Protein AF-A0A7J2IF44-F1 (afdb_monomer_lite)

Sequence (71 aa):
MFELITGGRVYPTGYICPGGVRRDLPESAKERIPKVLDKIEKMIDFVRAENPANIARLKGIGVLKLDDAIR

Secondary structure (DSSP, 8-state):
-HHHHHS-SS--TTTEETTEESSPPPTTHHHHHHHHHHHHHHHHHHHHS--HHHHHHHTTSS---HHHHH-

Radius of gyration: 19.54 Å; chains: 1; bounding box: 38×32×39 Å

Structure (mmCIF, N/CA/C/O backbone):
data_AF-A0A7J2IF44-F1
#
_entry.id   AF-A0A7J2IF44-F1
#
loop_
_atom_site.group_PDB
_atom_site.id
_atom_site.type_symbol
_atom_site.label_atom_id
_atom_site.label_alt_id
_atom_site.label_comp_id
_atom_site.label_asym_id
_atom_site.label_entity_id
_atom_site.label_seq_id
_atom_site.pdbx_PDB_ins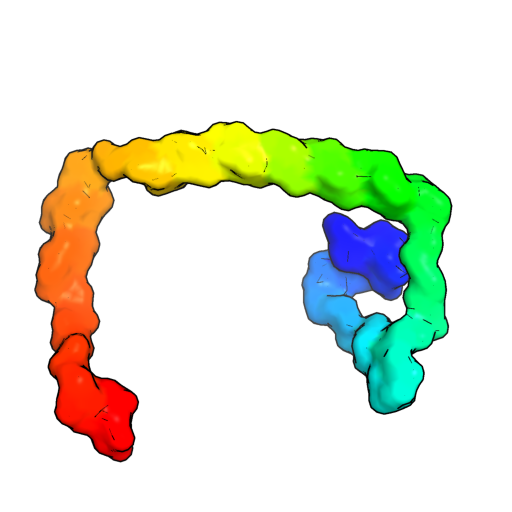_code
_atom_site.Cartn_x
_atom_site.Cartn_y
_atom_site.Cartn_z
_atom_site.occupancy
_atom_site.B_iso_or_equiv
_atom_site.auth_seq_id
_atom_site.auth_comp_id
_atom_site.auth_asym_id
_atom_site.auth_atom_id
_atom_site.pdbx_PDB_model_num
ATOM 1 N N . MET A 1 1 ? 4.689 4.432 -9.435 1.00 88.94 1 MET A N 1
ATOM 2 C CA . MET A 1 1 ? 5.486 3.203 -9.661 1.00 88.94 1 MET A CA 1
ATOM 3 C C . MET A 1 1 ? 4.875 2.336 -10.753 1.00 88.94 1 MET A C 1
ATOM 5 O O . MET A 1 1 ? 5.606 1.976 -11.658 1.00 88.94 1 MET A O 1
ATOM 9 N N . PHE A 1 2 ? 3.566 2.056 -10.741 1.00 91.75 2 PHE A N 1
ATOM 10 C CA . PHE A 1 2 ? 2.941 1.225 -11.784 1.00 91.75 2 PHE A CA 1
ATOM 11 C C . PHE A 1 2 ? 3.129 1.743 -13.211 1.00 91.75 2 PHE A C 1
ATOM 13 O O . PHE A 1 2 ? 3.504 0.963 -14.079 1.00 91.75 2 PHE A O 1
ATOM 20 N N . GLU A 1 3 ? 2.989 3.048 -13.440 1.00 92.88 3 GLU A N 1
ATOM 21 C CA . GLU A 1 3 ? 3.214 3.650 -14.763 1.00 92.88 3 GLU A CA 1
ATOM 22 C C . GLU A 1 3 ? 4.646 3.430 -15.267 1.00 92.88 3 GLU A C 1
ATOM 24 O O . GLU A 1 3 ? 4.846 3.079 -16.421 1.00 92.88 3 GLU A O 1
ATOM 29 N N . LEU A 1 4 ? 5.639 3.538 -14.379 1.00 92.44 4 LEU A N 1
ATOM 30 C CA . LEU A 1 4 ? 7.046 3.297 -14.713 1.00 92.44 4 LEU A CA 1
ATOM 31 C C . LEU A 1 4 ? 7.287 1.861 -15.202 1.00 92.44 4 LEU A C 1
ATOM 33 O O . LEU A 1 4 ? 8.133 1.637 -16.055 1.00 92.44 4 LEU A O 1
ATOM 37 N N . ILE A 1 5 ? 6.565 0.897 -14.634 1.00 92.19 5 ILE A N 1
ATOM 38 C CA . ILE A 1 5 ? 6.777 -0.537 -14.867 1.00 92.19 5 ILE A CA 1
ATOM 39 C C . ILE A 1 5 ? 5.904 -1.049 -16.021 1.00 92.19 5 ILE A C 1
ATOM 41 O O . ILE A 1 5 ? 6.307 -1.923 -16.786 1.00 92.19 5 ILE A O 1
ATOM 45 N N . THR A 1 6 ? 4.689 -0.516 -16.149 1.00 92.06 6 THR A N 1
ATOM 46 C CA . THR A 1 6 ? 3.635 -1.081 -17.005 1.00 92.06 6 THR A CA 1
ATOM 47 C C . THR A 1 6 ? 3.116 -0.116 -18.067 1.00 92.06 6 THR A C 1
ATOM 49 O O . THR A 1 6 ? 2.424 -0.552 -18.982 1.00 92.06 6 THR A O 1
ATOM 52 N N . GLY A 1 7 ? 3.418 1.181 -17.956 1.00 90.88 7 GLY A N 1
ATOM 53 C CA . GLY A 1 7 ? 2.799 2.260 -18.736 1.00 90.88 7 GLY A CA 1
ATOM 54 C C . GLY A 1 7 ? 1.418 2.688 -18.221 1.00 90.88 7 GLY A C 1
ATOM 55 O O . GLY A 1 7 ? 0.969 3.791 -18.514 1.00 90.88 7 GLY A O 1
ATOM 56 N N . GLY A 1 8 ? 0.751 1.858 -17.410 1.00 90.81 8 GLY A N 1
ATOM 57 C CA . GLY A 1 8 ? -0.549 2.155 -16.808 1.00 90.81 8 GLY A CA 1
ATOM 58 C C . GLY A 1 8 ? -0.425 2.785 -15.421 1.00 90.81 8 GLY A C 1
ATOM 59 O O . GLY A 1 8 ? 0.348 2.332 -14.577 1.00 90.81 8 GLY A O 1
ATOM 60 N N . ARG A 1 9 ? -1.215 3.828 -15.148 1.00 91.44 9 ARG A N 1
ATOM 61 C CA . ARG A 1 9 ? -1.238 4.497 -13.832 1.00 91.44 9 ARG A CA 1
ATOM 62 C C . ARG A 1 9 ? -1.999 3.700 -12.772 1.00 91.44 9 ARG A C 1
ATOM 64 O O . ARG A 1 9 ? -1.583 3.670 -11.616 1.00 91.44 9 ARG A O 1
ATOM 71 N N . VAL A 1 10 ? -3.101 3.076 -13.179 1.00 88.50 10 VAL A N 1
ATOM 72 C CA . VAL A 1 10 ? -4.000 2.261 -12.352 1.00 88.50 10 VAL A CA 1
ATOM 73 C C . VAL A 1 10 ? -4.227 0.948 -13.091 1.00 88.50 10 VAL A C 1
ATOM 75 O O . VAL A 1 10 ? -4.218 0.950 -14.318 1.00 88.50 10 VAL A O 1
ATOM 78 N N . TYR A 1 11 ? -4.415 -0.143 -12.347 1.00 86.31 11 TYR A N 1
ATOM 79 C CA . TYR A 1 11 ? -4.559 -1.500 -12.876 1.00 86.31 11 TYR A CA 1
ATOM 80 C C . TYR A 1 11 ? -3.365 -1.916 -13.753 1.00 86.31 11 TYR A C 1
ATOM 82 O O . TYR A 1 11 ? -3.407 -1.751 -14.971 1.00 86.31 11 TYR A O 1
ATOM 90 N N . PRO A 1 12 ? -2.294 -2.493 -13.170 1.00 82.44 12 PRO A N 1
ATOM 91 C CA . PRO A 1 12 ? -1.183 -3.078 -13.926 1.00 82.44 12 PRO A CA 1
ATOM 92 C C . PRO A 1 12 ? -1.609 -4.392 -14.619 1.00 82.44 12 PRO A C 1
ATOM 94 O O . PRO A 1 12 ? -0.966 -5.437 -14.483 1.00 82.44 12 PRO A O 1
ATOM 97 N N . THR A 1 13 ? -2.739 -4.358 -15.326 1.00 79.75 13 THR A N 1
ATOM 98 C CA . THR A 1 13 ? -3.378 -5.497 -15.972 1.00 79.75 13 THR A CA 1
ATOM 99 C C . THR A 1 13 ? -2.425 -6.097 -16.988 1.00 79.75 13 THR A C 1
ATOM 101 O O . THR A 1 13 ? -1.898 -5.415 -17.865 1.00 79.75 13 THR A O 1
ATOM 104 N N . GLY A 1 14 ? -2.185 -7.398 -16.849 1.00 84.06 14 GLY A N 1
ATOM 105 C CA . GLY A 1 14 ? -1.291 -8.132 -17.731 1.00 84.06 14 GLY A CA 1
ATOM 106 C C . GLY A 1 14 ? 0.199 -7.920 -17.463 1.00 84.06 14 GLY A C 1
ATOM 107 O O . GLY A 1 14 ? 0.995 -8.399 -18.268 1.00 84.06 14 GLY A O 1
ATOM 108 N N . TYR A 1 15 ? 0.605 -7.243 -16.378 1.00 93.62 15 TYR A N 1
ATOM 109 C CA . TYR A 1 15 ? 2.007 -7.275 -15.940 1.00 93.62 15 TYR A CA 1
ATOM 110 C C . TYR A 1 15 ? 2.363 -8.631 -15.324 1.00 93.62 15 TYR A C 1
ATOM 112 O O . TYR A 1 15 ? 3.337 -9.253 -15.742 1.00 93.62 15 TYR A O 1
ATOM 120 N N . ILE A 1 16 ? 1.536 -9.110 -14.392 1.00 94.56 16 ILE A N 1
ATOM 121 C CA . ILE A 1 16 ? 1.623 -10.460 -13.823 1.00 94.56 16 ILE A CA 1
ATOM 122 C C . ILE A 1 16 ? 0.900 -11.420 -14.772 1.00 94.56 16 ILE A C 1
ATOM 124 O O . ILE A 1 16 ? -0.250 -11.177 -15.139 1.00 94.56 16 ILE A O 1
ATOM 128 N N . CYS A 1 17 ? 1.581 -12.485 -15.190 1.00 94.06 17 CYS A N 1
ATOM 129 C CA . CYS A 1 17 ? 1.088 -13.494 -16.127 1.00 94.06 17 CYS A CA 1
ATOM 130 C C . CYS A 1 17 ? 1.306 -14.906 -15.548 1.00 94.06 17 CYS A C 1
ATOM 132 O O . CYS A 1 17 ? 2.177 -15.090 -14.695 1.00 94.06 17 CYS A O 1
ATOM 134 N N . PRO A 1 18 ? 0.571 -15.935 -16.008 1.00 94.75 18 PRO A N 1
ATOM 135 C CA . PRO A 1 18 ? 0.921 -17.317 -15.692 1.00 94.75 18 PRO A CA 1
ATOM 136 C C . PRO A 1 18 ? 2.383 -17.595 -16.068 1.00 94.75 18 PRO A C 1
ATOM 138 O O . PRO A 1 18 ? 2.800 -17.307 -17.187 1.00 94.75 18 PRO A O 1
ATOM 141 N N . GLY A 1 19 ? 3.163 -18.112 -15.120 1.00 95.88 19 GLY A N 1
ATOM 142 C CA . GLY A 1 19 ? 4.589 -18.385 -15.318 1.00 95.88 19 GLY A CA 1
ATOM 143 C C . GLY A 1 19 ? 5.534 -17.196 -15.103 1.00 95.88 19 GLY A C 1
ATOM 144 O O . GLY A 1 19 ? 6.738 -17.387 -15.234 1.00 95.88 19 GLY A O 1
ATOM 145 N N . GLY A 1 20 ? 5.050 -15.998 -14.742 1.00 95.75 20 GLY A N 1
ATOM 146 C CA . GLY A 1 20 ? 5.933 -14.899 -14.333 1.00 95.75 20 GLY A CA 1
ATOM 147 C C . GLY A 1 20 ? 5.412 -13.496 -14.639 1.00 95.75 20 GLY A C 1
ATOM 148 O O . GLY A 1 20 ? 4.256 -13.160 -14.379 1.00 95.75 20 GLY A O 1
ATOM 149 N N . VAL A 1 21 ? 6.294 -12.647 -15.166 1.00 96.06 21 VAL A N 1
ATOM 150 C CA . VAL A 1 21 ? 6.000 -11.247 -15.502 1.00 96.06 21 VAL A CA 1
ATOM 151 C C . VAL A 1 21 ? 6.183 -10.995 -16.993 1.00 96.06 21 VAL A C 1
ATOM 153 O O . VAL A 1 21 ? 7.006 -11.622 -17.650 1.00 96.06 21 VAL A O 1
ATOM 156 N N . ARG A 1 22 ? 5.415 -10.052 -17.544 1.00 94.38 22 ARG A N 1
ATOM 157 C CA . ARG A 1 22 ? 5.451 -9.722 -18.978 1.00 94.38 22 ARG A CA 1
ATOM 158 C C . ARG A 1 22 ? 6.768 -9.082 -19.425 1.00 94.38 22 ARG A C 1
ATOM 160 O O . ARG A 1 22 ? 7.095 -9.148 -20.605 1.00 94.38 22 ARG A O 1
ATOM 167 N N . ARG A 1 23 ? 7.453 -8.379 -18.522 1.00 93.06 23 ARG A N 1
ATOM 168 C CA . ARG A 1 23 ? 8.714 -7.677 -18.787 1.00 93.06 23 ARG A CA 1
ATOM 169 C C . ARG A 1 23 ? 9.463 -7.410 -17.487 1.00 93.06 23 ARG A C 1
ATOM 171 O O . ARG A 1 23 ? 8.835 -7.251 -16.435 1.00 93.06 23 ARG A O 1
ATOM 178 N N . ASP A 1 24 ? 10.775 -7.281 -17.601 1.00 95.50 24 ASP A N 1
ATOM 179 C CA . ASP A 1 24 ? 11.631 -6.877 -16.491 1.00 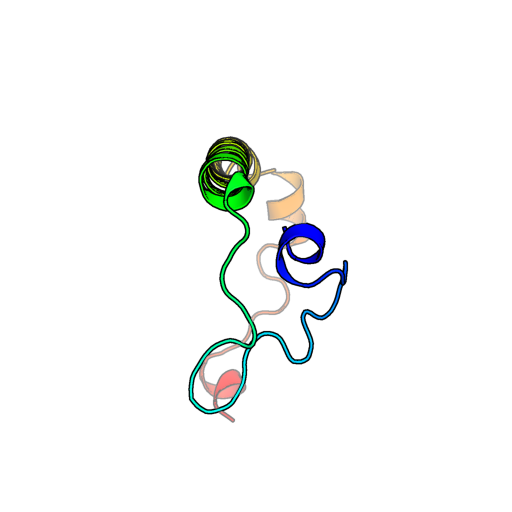95.50 24 ASP A CA 1
ATOM 180 C C . ASP A 1 24 ? 11.383 -5.421 -16.080 1.00 95.50 24 ASP A C 1
ATOM 182 O O . ASP A 1 24 ? 10.790 -4.619 -16.811 1.00 95.50 24 ASP A O 1
ATOM 186 N N . LEU A 1 25 ? 11.830 -5.080 -14.873 1.00 95.25 25 LEU A N 1
ATOM 187 C CA . LEU A 1 25 ? 11.798 -3.704 -14.393 1.00 95.25 25 LEU A CA 1
ATOM 188 C C . LEU A 1 25 ? 12.794 -2.850 -15.193 1.00 95.25 25 LEU A C 1
ATOM 190 O O . LEU A 1 25 ? 13.908 -3.303 -15.451 1.00 95.25 25 LEU A O 1
ATOM 194 N N . PRO A 1 26 ? 12.450 -1.598 -15.543 1.00 94.88 26 PRO A N 1
ATOM 195 C CA . PRO A 1 26 ? 13.420 -0.700 -16.155 1.00 94.88 26 PRO A CA 1
ATOM 196 C C . PRO A 1 26 ? 14.555 -0.402 -15.168 1.00 94.88 26 PRO A C 1
ATOM 198 O O . PRO A 1 26 ? 14.310 -0.288 -13.969 1.00 94.88 26 PRO A O 1
ATOM 201 N N . GLU A 1 27 ? 15.776 -0.178 -15.656 1.00 95.94 27 GLU A N 1
ATOM 202 C CA . GLU A 1 27 ? 16.956 0.060 -14.802 1.00 95.94 27 GLU A CA 1
ATOM 203 C C . GLU A 1 27 ? 16.750 1.192 -13.782 1.00 95.94 27 GLU A C 1
ATOM 205 O O . GLU A 1 27 ? 17.076 1.054 -12.604 1.00 95.94 27 GLU A O 1
ATOM 210 N N . SER A 1 28 ? 16.081 2.272 -14.201 1.00 94.69 28 SER A N 1
ATOM 211 C CA . SER A 1 28 ? 15.703 3.395 -13.326 1.00 94.69 28 SER A CA 1
ATOM 212 C C . SER A 1 28 ? 14.860 2.999 -12.098 1.00 94.69 28 SER A C 1
ATOM 214 O O . SER A 1 28 ? 14.828 3.729 -11.104 1.00 94.69 28 SER A O 1
ATOM 216 N N . ALA A 1 29 ? 14.169 1.854 -12.131 1.00 94.38 29 ALA A N 1
ATOM 217 C CA . ALA A 1 29 ? 13.367 1.369 -11.013 1.00 94.38 29 ALA A CA 1
ATOM 218 C C . ALA A 1 29 ? 14.229 0.986 -9.804 1.00 94.38 29 ALA A C 1
ATOM 220 O O . ALA A 1 29 ? 13.775 1.182 -8.676 1.00 94.38 29 ALA A O 1
ATOM 221 N N . LYS A 1 30 ? 15.466 0.514 -10.022 1.00 94.19 30 LYS A N 1
ATOM 222 C CA . LYS A 1 30 ? 16.391 0.110 -8.949 1.00 94.19 30 LYS A CA 1
ATOM 223 C C . LYS A 1 30 ? 16.652 1.240 -7.956 1.00 94.19 30 LYS A C 1
ATOM 225 O O . LYS A 1 30 ? 16.756 0.990 -6.765 1.00 94.19 30 LYS A O 1
ATOM 230 N N . GLU A 1 31 ? 16.695 2.481 -8.433 1.00 95.31 31 GLU A N 1
ATOM 231 C CA . GLU A 1 31 ? 16.887 3.659 -7.585 1.00 95.31 31 GLU A CA 1
ATOM 232 C C . GLU A 1 31 ? 15.554 4.291 -7.154 1.00 95.31 31 GLU A C 1
ATOM 234 O O . GLU A 1 31 ? 15.395 4.742 -6.018 1.00 95.31 31 GLU A O 1
ATOM 239 N N . ARG A 1 32 ? 14.568 4.342 -8.058 1.00 94.94 32 ARG A N 1
ATOM 240 C CA . ARG A 1 32 ? 13.325 5.086 -7.817 1.00 94.94 32 ARG A CA 1
ATOM 241 C C . ARG A 1 32 ? 12.388 4.389 -6.834 1.00 94.94 32 ARG A C 1
ATOM 243 O O . ARG A 1 32 ? 11.666 5.079 -6.120 1.00 94.94 32 ARG A O 1
ATOM 250 N N . ILE A 1 33 ? 12.372 3.055 -6.807 1.00 95.06 33 ILE A N 1
ATOM 251 C CA . ILE A 1 33 ? 11.522 2.283 -5.892 1.00 95.06 33 ILE A CA 1
ATOM 252 C C . ILE A 1 33 ? 11.975 2.465 -4.431 1.00 95.06 33 ILE A C 1
ATOM 254 O O . ILE A 1 33 ? 11.143 2.921 -3.645 1.00 95.06 33 ILE A O 1
ATOM 258 N N . PRO A 1 34 ? 13.251 2.222 -4.060 1.00 95.88 34 PRO A N 1
ATOM 259 C CA . PRO A 1 34 ? 13.711 2.401 -2.679 1.00 95.88 34 PRO A CA 1
ATOM 260 C C . PRO A 1 34 ? 13.460 3.807 -2.134 1.00 95.88 34 PRO A C 1
ATOM 262 O O . PRO A 1 34 ? 12.851 3.950 -1.084 1.00 95.88 34 PRO A O 1
ATOM 265 N N . LYS A 1 35 ? 13.768 4.857 -2.908 1.00 96.31 35 LYS A N 1
ATOM 266 C CA . LYS A 1 35 ? 13.531 6.252 -2.486 1.00 96.31 35 LYS A CA 1
ATOM 267 C C . LYS A 1 35 ? 12.074 6.548 -2.122 1.00 96.31 35 LYS A C 1
ATOM 269 O O . LYS A 1 35 ? 11.797 7.394 -1.272 1.00 96.31 35 LYS A O 1
ATOM 274 N N . VAL A 1 36 ? 11.125 5.909 -2.809 1.00 95.44 36 VAL A N 1
ATOM 275 C CA . VAL A 1 36 ? 9.698 6.058 -2.496 1.00 95.44 36 VAL A CA 1
ATOM 276 C C . VAL A 1 36 ? 9.357 5.316 -1.208 1.00 95.44 36 VAL A C 1
ATOM 278 O O . VAL A 1 36 ? 8.622 5.866 -0.391 1.00 95.44 36 VAL A O 1
ATOM 281 N N . LEU A 1 37 ? 9.901 4.114 -1.011 1.00 95.12 37 LEU A N 1
ATOM 282 C CA . LEU A 1 37 ? 9.705 3.338 0.213 1.00 95.12 37 LEU A CA 1
ATOM 283 C C . LEU A 1 37 ? 10.280 4.069 1.436 1.00 95.12 37 LEU A C 1
ATOM 285 O O . LEU A 1 37 ? 9.547 4.255 2.402 1.00 95.12 37 LEU A O 1
ATOM 289 N N . ASP A 1 38 ? 11.487 4.634 1.342 1.00 95.69 38 ASP A N 1
ATOM 290 C CA . ASP A 1 38 ? 12.099 5.443 2.411 1.00 95.69 38 ASP A CA 1
ATOM 291 C C . ASP A 1 38 ? 11.218 6.639 2.810 1.00 95.69 38 ASP A C 1
ATOM 293 O O . ASP A 1 38 ? 11.138 7.045 3.972 1.00 95.69 38 ASP A O 1
ATOM 297 N N . LYS A 1 39 ? 10.538 7.250 1.830 1.00 94.81 39 LYS A N 1
ATOM 298 C CA . LYS A 1 39 ? 9.589 8.337 2.095 1.00 94.81 39 LYS A CA 1
ATOM 299 C C . LYS A 1 39 ? 8.334 7.819 2.795 1.00 94.81 39 LYS A C 1
ATOM 301 O O . LYS A 1 39 ? 7.811 8.504 3.671 1.00 94.81 39 LYS A O 1
ATOM 306 N N . ILE A 1 40 ? 7.831 6.653 2.390 1.00 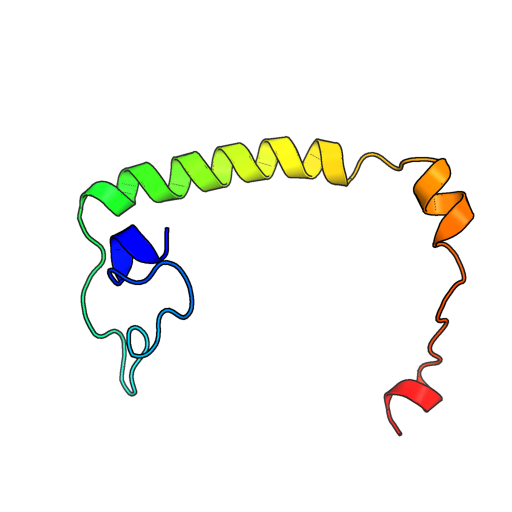95.62 40 ILE A N 1
ATOM 307 C CA . ILE A 1 40 ? 6.656 6.024 3.002 1.00 95.62 40 ILE A CA 1
ATOM 308 C C . ILE A 1 40 ? 6.932 5.688 4.463 1.00 95.62 40 ILE A C 1
ATOM 310 O O . ILE A 1 40 ? 6.093 6.006 5.299 1.00 95.62 40 ILE A O 1
ATOM 314 N N . GLU A 1 41 ? 8.104 5.147 4.789 1.00 93.06 41 GLU A N 1
ATOM 315 C CA . GLU A 1 41 ? 8.483 4.839 6.173 1.00 93.06 41 GLU A CA 1
ATOM 316 C C . GLU A 1 41 ? 8.386 6.068 7.081 1.00 93.06 41 GLU A C 1
ATOM 318 O O . GLU A 1 41 ? 7.720 6.022 8.112 1.00 93.06 41 GLU A O 1
ATOM 323 N N . LYS A 1 42 ? 8.908 7.217 6.638 1.00 91.56 42 LYS A N 1
ATOM 324 C CA . LYS A 1 42 ? 8.792 8.484 7.384 1.00 91.56 42 LYS A CA 1
ATOM 325 C C . LYS A 1 42 ?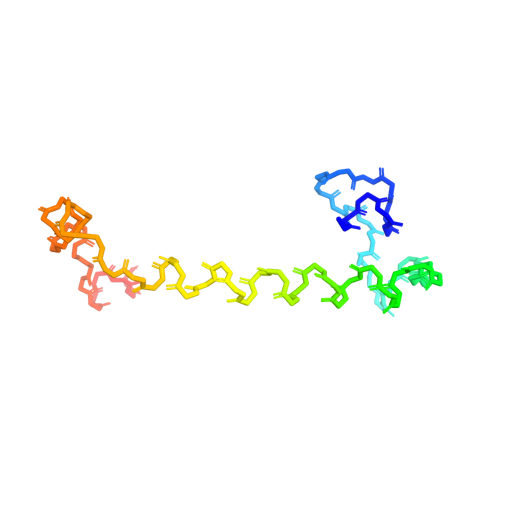 7.343 8.942 7.576 1.00 91.56 42 LYS A C 1
ATOM 327 O O . LYS A 1 42 ? 7.023 9.594 8.564 1.00 91.56 42 LYS A O 1
ATOM 332 N N . MET A 1 43 ? 6.461 8.646 6.621 1.00 92.19 43 MET A N 1
ATOM 333 C CA . MET A 1 43 ? 5.039 8.996 6.720 1.00 92.19 43 MET A CA 1
ATOM 334 C C . MET A 1 43 ? 4.269 8.040 7.636 1.00 92.19 43 MET A C 1
ATOM 336 O O . MET A 1 43 ? 3.286 8.457 8.245 1.00 92.19 43 MET A O 1
ATOM 340 N N . ILE A 1 44 ? 4.700 6.781 7.757 1.00 92.69 44 ILE A N 1
ATOM 341 C CA . ILE A 1 44 ? 4.061 5.800 8.643 1.00 92.69 44 ILE A CA 1
ATOM 342 C C . ILE A 1 44 ? 4.112 6.272 10.095 1.00 92.69 44 ILE A C 1
ATOM 344 O O . ILE A 1 44 ? 3.117 6.122 10.800 1.00 92.69 44 ILE A O 1
ATOM 348 N N . ASP A 1 45 ? 5.207 6.893 10.530 1.00 86.94 45 ASP A N 1
ATOM 349 C CA . ASP A 1 45 ? 5.313 7.428 11.891 1.00 86.94 45 ASP A CA 1
ATOM 350 C C . ASP A 1 45 ? 4.259 8.508 12.169 1.00 86.94 45 ASP A C 1
ATOM 352 O O . ASP A 1 45 ? 3.642 8.523 13.233 1.00 86.94 45 ASP A O 1
ATOM 356 N N . PHE A 1 46 ? 3.965 9.353 11.177 1.00 85.44 46 PHE A N 1
ATOM 357 C CA . PHE A 1 46 ? 2.884 10.333 11.272 1.00 85.44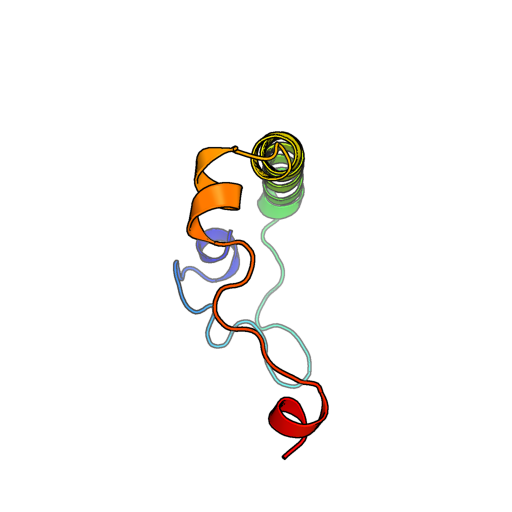 46 PHE A CA 1
ATOM 358 C C . PHE A 1 46 ? 1.500 9.673 11.308 1.00 85.44 46 PHE A C 1
ATOM 360 O O . PHE A 1 46 ? 0.636 10.097 12.066 1.00 85.44 46 PHE A O 1
ATOM 367 N N . VAL A 1 47 ? 1.279 8.621 10.515 1.00 85.62 47 VAL A N 1
ATOM 368 C CA . VAL A 1 47 ? 0.003 7.881 10.507 1.00 85.62 47 VAL A CA 1
ATOM 369 C C . VAL A 1 47 ? -0.222 7.125 11.820 1.00 85.62 47 VAL A C 1
ATOM 371 O O . VAL A 1 47 ? -1.357 7.022 12.280 1.00 85.62 47 VAL A O 1
ATOM 374 N N . ARG A 1 48 ? 0.846 6.600 12.428 1.00 82.88 48 ARG A N 1
ATOM 375 C CA . ARG A 1 48 ? 0.802 5.915 13.728 1.00 82.88 48 ARG A CA 1
ATOM 376 C C . ARG A 1 48 ? 0.547 6.865 14.891 1.00 82.88 48 ARG A C 1
ATOM 378 O O . ARG A 1 48 ? 0.113 6.399 15.941 1.00 82.88 48 ARG A O 1
ATOM 385 N N . ALA A 1 49 ? 0.813 8.159 14.728 1.00 84.56 49 ALA A N 1
ATOM 386 C CA . ALA A 1 49 ? 0.489 9.142 15.747 1.00 84.56 49 ALA A CA 1
ATOM 387 C C . ALA A 1 49 ? -1.032 9.160 15.967 1.00 84.56 49 ALA A C 1
ATOM 389 O O . ALA A 1 49 ? -1.815 9.524 15.0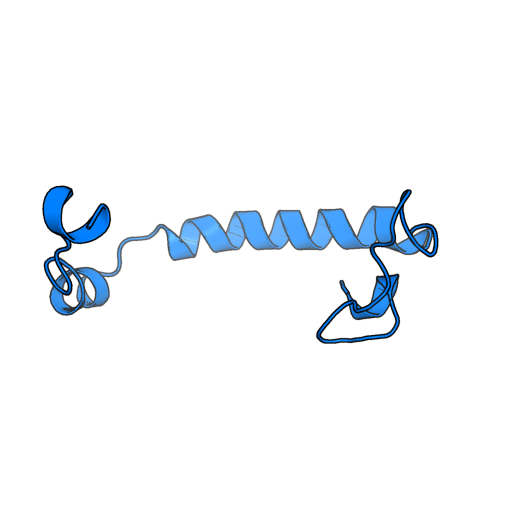87 1.00 84.56 49 ALA A O 1
ATOM 390 N N . GLU A 1 50 ? -1.459 8.732 17.152 1.00 79.81 50 GLU A N 1
ATOM 391 C CA . GLU A 1 50 ? -2.871 8.665 17.496 1.00 79.81 50 GLU A CA 1
ATOM 392 C C . GLU A 1 50 ? -3.484 10.070 17.541 1.00 79.81 50 GLU A C 1
ATOM 394 O O . GLU A 1 50 ? -3.160 10.891 18.397 1.00 79.81 50 GLU A O 1
ATOM 399 N N . ASN A 1 51 ? -4.404 10.347 16.614 1.00 87.00 51 ASN A N 1
ATOM 400 C CA . ASN A 1 51 ? -5.194 11.571 16.631 1.00 87.00 51 ASN A CA 1
ATOM 401 C C . ASN A 1 51 ? -6.389 11.396 17.592 1.00 87.00 51 ASN A C 1
ATOM 403 O O . ASN A 1 51 ? -7.249 10.546 17.323 1.00 87.00 51 ASN A O 1
ATOM 407 N N . PRO A 1 52 ? -6.518 12.214 18.656 1.00 90.75 52 PRO A N 1
ATOM 408 C CA . PRO A 1 52 ? -7.632 12.124 19.600 1.00 90.75 52 PRO A CA 1
ATOM 409 C C . PRO A 1 52 ? -9.012 12.212 18.937 1.00 90.75 52 PRO A C 1
ATOM 411 O O . PRO A 1 52 ? -9.944 11.526 19.355 1.00 90.75 52 PRO A O 1
ATOM 414 N N . ALA A 1 53 ? -9.144 12.997 17.862 1.00 92.31 53 ALA A N 1
ATOM 415 C CA . ALA A 1 53 ? -10.387 13.097 17.106 1.00 92.31 53 ALA A CA 1
ATOM 416 C C . ALA A 1 53 ? -10.733 11.779 16.394 1.00 92.31 53 ALA A C 1
ATOM 418 O O . ALA A 1 53 ? -11.899 11.388 16.366 1.00 92.31 53 ALA A O 1
ATOM 419 N N . ASN A 1 54 ? -9.736 11.063 15.863 1.00 91.31 54 ASN A N 1
ATOM 420 C CA . ASN A 1 54 ? -9.955 9.760 15.232 1.00 91.31 54 ASN A CA 1
ATOM 421 C C . ASN A 1 54 ? -10.374 8.719 16.270 1.00 91.31 54 ASN A C 1
ATOM 423 O O . ASN A 1 54 ? -11.328 7.983 16.036 1.00 91.31 54 ASN A O 1
ATOM 427 N N . ILE A 1 55 ? -9.721 8.691 17.436 1.00 91.81 55 ILE A N 1
ATOM 428 C CA . ILE A 1 55 ? -10.096 7.777 18.524 1.00 91.81 55 ILE A CA 1
ATOM 429 C C . ILE A 1 55 ? -11.540 8.033 18.954 1.00 91.81 55 ILE A C 1
ATOM 431 O O . ILE A 1 55 ? -12.333 7.096 19.002 1.00 91.81 55 ILE A O 1
ATOM 435 N N . ALA A 1 56 ? -11.900 9.294 19.206 1.00 95.12 56 ALA A N 1
ATOM 436 C CA . ALA A 1 56 ? -13.241 9.662 19.652 1.00 95.12 56 ALA A CA 1
ATOM 437 C C . ALA A 1 56 ? -14.336 9.319 18.627 1.00 95.12 56 ALA A C 1
ATOM 439 O O . ALA A 1 56 ? -15.468 9.045 19.015 1.00 95.12 56 ALA A O 1
ATOM 440 N N . ARG A 1 57 ? -14.017 9.344 17.324 1.00 94.44 57 ARG A N 1
ATOM 441 C CA . ARG A 1 57 ? -14.998 9.114 16.253 1.00 94.44 57 ARG A CA 1
ATOM 442 C C . ARG A 1 57 ? -15.046 7.692 15.723 1.00 94.44 57 ARG A C 1
ATOM 444 O O . ARG A 1 57 ? -16.058 7.349 15.131 1.00 94.44 57 ARG A O 1
ATOM 451 N N . LEU A 1 58 ? -13.978 6.908 15.851 1.00 94.12 58 LEU A N 1
ATOM 452 C CA . LEU A 1 58 ? -13.863 5.606 15.183 1.00 94.12 58 LEU A CA 1
ATOM 453 C C . LEU A 1 58 ? -13.793 4.432 16.166 1.00 94.12 58 LEU A C 1
ATOM 455 O O . LEU A 1 58 ? -14.188 3.320 15.815 1.00 94.12 58 LEU A O 1
ATOM 459 N N . LYS A 1 59 ? -13.301 4.642 17.395 1.00 93.38 59 LYS A N 1
ATOM 460 C CA . LYS A 1 59 ? -13.138 3.555 18.368 1.00 93.38 59 LYS A CA 1
ATOM 461 C C . LYS A 1 59 ? -14.504 3.011 18.797 1.00 93.38 59 LYS A C 1
ATOM 463 O O . LYS A 1 59 ? -15.363 3.761 19.246 1.00 93.38 59 LYS A O 1
ATOM 468 N N . GLY A 1 60 ? -14.682 1.694 18.693 1.00 95.38 60 GLY A N 1
ATOM 469 C CA . GLY A 1 60 ? -15.917 1.005 19.089 1.00 95.38 60 GLY A CA 1
ATOM 470 C C . GLY A 1 60 ? -17.036 1.022 18.042 1.00 95.38 60 GLY A C 1
ATOM 471 O O . GLY A 1 60 ? -18.118 0.512 18.320 1.00 95.38 60 GLY A O 1
ATOM 472 N N . ILE A 1 61 ? -16.797 1.564 16.843 1.00 97.00 61 ILE A N 1
ATOM 473 C CA . ILE A 1 61 ? -17.744 1.497 15.722 1.00 97.00 61 ILE A CA 1
ATOM 474 C C . ILE A 1 61 ? -17.482 0.234 14.894 1.00 97.00 61 ILE A C 1
ATOM 476 O O . ILE A 1 61 ? -16.331 -0.127 14.662 1.00 97.00 61 ILE A O 1
ATOM 480 N N . GLY A 1 62 ? -18.550 -0.425 14.427 1.00 94.69 62 GLY A N 1
ATOM 481 C CA . GLY A 1 62 ? -18.443 -1.577 13.523 1.00 94.69 62 GLY A CA 1
ATOM 482 C C . GLY A 1 62 ? -17.837 -2.819 14.178 1.00 94.69 62 GLY A C 1
ATOM 483 O O . GLY A 1 62 ? -17.097 -3.551 13.528 1.00 94.69 62 GLY A O 1
ATOM 484 N N . VAL A 1 63 ? -18.111 -3.037 15.470 1.00 96.62 63 VAL A N 1
ATOM 485 C CA . VAL A 1 63 ? -17.609 -4.204 16.208 1.00 96.62 63 VAL A CA 1
ATOM 486 C C . VAL A 1 63 ? -18.149 -5.483 15.572 1.00 96.62 63 VAL A C 1
ATOM 488 O O . VAL A 1 63 ? -19.345 -5.756 15.639 1.00 96.62 63 VAL A O 1
ATOM 491 N N . LEU A 1 64 ? -17.248 -6.266 14.982 1.00 95.69 64 LEU A N 1
ATOM 492 C CA . LEU A 1 64 ? -17.541 -7.569 14.399 1.00 95.69 64 LEU A CA 1
ATOM 493 C C . LEU A 1 64 ? -17.097 -8.662 15.375 1.00 95.69 64 LEU A C 1
ATOM 495 O O . LEU A 1 64 ? -15.920 -8.731 15.737 1.00 95.69 64 LEU A O 1
ATOM 499 N N . LYS A 1 65 ? -18.035 -9.502 15.825 1.00 97.00 65 LYS A N 1
ATOM 500 C CA . LYS A 1 65 ? -17.700 -10.666 16.654 1.00 97.00 65 LYS A CA 1
ATOM 501 C C . LYS A 1 65 ? -17.126 -11.770 15.775 1.00 97.00 65 LYS A C 1
ATOM 503 O O . LYS A 1 65 ? -17.470 -11.873 14.602 1.00 97.00 65 LYS A O 1
ATOM 508 N N . LEU A 1 66 ? -16.283 -12.618 16.360 1.00 96.88 66 LEU A N 1
ATOM 509 C CA . LEU A 1 66 ? -15.661 -13.730 15.642 1.00 96.88 66 LEU A CA 1
ATOM 510 C C . LEU A 1 66 ? -16.708 -14.659 15.006 1.00 96.88 66 LEU A C 1
ATOM 512 O O . LEU A 1 66 ? -16.592 -14.986 13.830 1.00 96.88 66 LEU A O 1
ATOM 516 N N . ASP A 1 67 ? -17.755 -15.007 15.755 1.00 97.25 67 ASP A N 1
ATOM 517 C CA . ASP A 1 67 ? -18.832 -15.880 15.273 1.00 97.25 67 ASP A CA 1
ATOM 518 C C . ASP A 1 67 ? -19.616 -15.251 14.112 1.00 97.25 67 ASP A C 1
ATOM 520 O O . ASP A 1 67 ? -19.996 -15.948 13.174 1.00 97.25 67 ASP A O 1
ATOM 524 N N . ASP A 1 68 ? -19.809 -13.927 14.144 1.00 96.06 68 ASP A N 1
ATOM 525 C CA . ASP A 1 68 ? -20.459 -13.178 13.064 1.00 96.06 68 ASP A CA 1
ATOM 526 C C . ASP A 1 68 ? -19.555 -13.069 11.819 1.00 96.06 68 ASP A C 1
ATOM 528 O O . ASP A 1 68 ? -20.059 -12.919 10.713 1.00 96.06 68 ASP A O 1
ATOM 532 N N . ALA A 1 69 ? -18.227 -13.128 11.984 1.00 96.25 69 ALA A N 1
ATOM 533 C CA . ALA A 1 69 ? -17.251 -13.011 10.895 1.00 96.25 69 ALA A CA 1
ATOM 534 C C . ALA A 1 69 ? -17.025 -14.318 10.122 1.00 96.25 69 ALA A C 1
ATOM 536 O O . ALA A 1 69 ? -16.607 -14.282 8.966 1.00 96.25 69 ALA A O 1
ATOM 537 N N . ILE A 1 70 ? -17.211 -15.460 10.790 1.00 95.88 70 ILE A N 1
ATOM 538 C CA . ILE A 1 70 ? -16.949 -16.797 10.232 1.00 95.88 70 ILE A CA 1
ATOM 539 C C . ILE A 1 70 ? -18.212 -17.400 9.591 1.00 95.88 70 ILE A C 1
ATOM 541 O O . ILE A 1 70 ? -18.106 -18.345 8.808 1.00 95.88 70 ILE A O 1
ATOM 545 N N . ARG A 1 71 ? -19.396 -16.868 9.912 1.00 81.81 71 ARG A N 1
ATOM 546 C CA . ARG A 1 71 ? -20.674 -17.281 9.325 1.00 81.81 71 ARG A CA 1
ATOM 547 C C . ARG A 1 71 ? -20.899 -16.670 7.943 1.00 81.81 71 ARG A C 1
ATOM 549 O O . ARG A 1 71 ? -21.425 -17.415 7.086 1.00 81.81 71 ARG A O 1
#

Foldseek 3Di:
DLCQAQVDPPPSDQQADVPGGPDDHDPVCVPVVVVVVVVVVVVVVVVPPDDPVCCVPPPPPPDADPVNVVD

pLDDT: mean 92.41, std 4.38, range [79.75, 97.25]